Protein AF-A0A1M5RHQ2-F1 (afdb_monomer)

Foldseek 3Di:
DPFFQQAAFQVVLQCVQLVHDLCVLCVQLVHHSVLSVLSNDHVVVVRDTHGLVSVLSSVVSPGDPCNGRVVPPPPPPPPDVDVNVVSSVVSVVVSVVVVVD

Sequence (101 aa):
MDTNFTAKVNLDLLQKDMDMSQRQIAELVELNEKALYKWSYDKDRGGTRPTYDAIKVLLENGASINAIFGIEDKVKLNVVHDDSLNIVLDGLKKIIDAMQG

pLDDT: mean 79.21, std 16.66, range [38.47, 98.1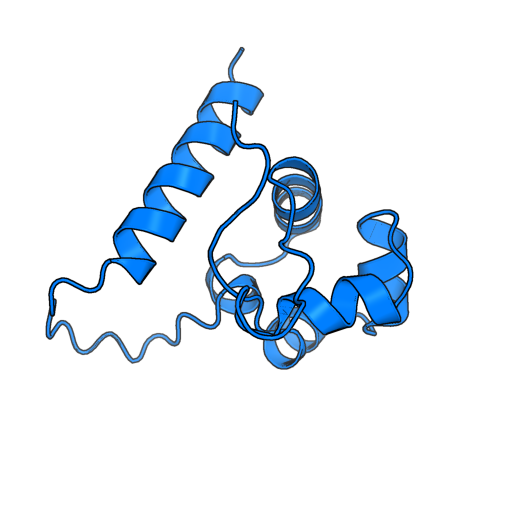9]

Mean predicted aligned error: 8.01 Å

Solvent-accessible surface area (backbone atoms only — not comparable to full-atom values): 5855 Å² total; per-residue (Å²): 128,90,59,56,42,90,65,46,37,30,63,72,44,33,28,62,71,60,74,37,55,67,58,56,52,12,56,72,55,76,40,52,50,71,56,49,57,25,18,59,44,57,67,94,74,76,26,47,59,46,36,54,65,42,51,48,51,42,46,78,72,67,42,49,69,41,26,40,54,57,59,61,89,77,66,67,81,72,80,63,93,49,69,67,59,57,52,52,53,55,50,50,50,55,52,53,55,67,74,76,110

Nearest PDB structures (foldseek):
  7vjn-assembly1_B  TM=6.911E-01  e=8.616E-02  Pseudomonas phage JBD30
  7fa3-assembly1_A  TM=6.913E-01  e=1.036E-01  Pseudomonas phage JBD30
  7vjn-assembly1_A  TM=7.619E-01  e=1.800E-01  Pseudomonas phage JBD30
  4ia8-assembly1_A  TM=5.111E-01  e=7.389E-01  Enterobacter sp. RFL1396
  4f8d-assembly1_A  TM=5.024E-01  e=6.536E-01  Enterobacter sp. RFL1396

Secondary structure (DSSP, 8-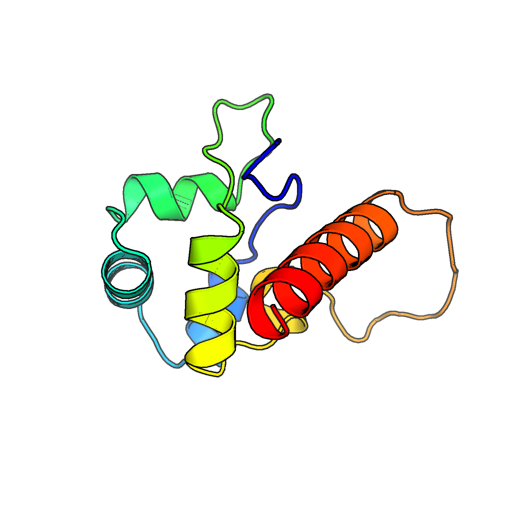state):
---B--SPP-HHHHHHHHT--HHHHHHHTT--HHHHHGGGS-GGGTPPPPBHHHHHHHHHTT--HHHHHT--S---S-----HHHHHHHHHHHHHHHHHH-

Radius of gyration: 13.4 Å; Cα contacts (8 Å, |Δi|>4): 111; chains: 1; bounding box: 33×37×35 Å

Structure (mmCIF, N/CA/C/O backbone):
data_AF-A0A1M5RHQ2-F1
#
_entry.id   AF-A0A1M5RHQ2-F1
#
loop_
_atom_site.group_PDB
_atom_site.id
_atom_site.type_symbol
_atom_site.label_atom_id
_atom_site.label_alt_id
_atom_site.label_comp_id
_atom_site.label_asym_id
_atom_site.label_entity_id
_atom_site.label_seq_id
_atom_site.pdbx_PDB_ins_code
_atom_site.Cartn_x
_atom_site.Cartn_y
_atom_site.Cartn_z
_atom_site.occupancy
_atom_site.B_iso_or_equiv
_atom_site.auth_seq_id
_atom_site.auth_comp_id
_atom_site.auth_asym_id
_atom_site.auth_atom_id
_atom_site.pdbx_PDB_model_num
ATOM 1 N N . MET A 1 1 ? 20.831 0.269 5.085 1.00 54.03 1 MET A N 1
ATOM 2 C CA . MET A 1 1 ? 19.932 -0.875 4.825 1.00 54.03 1 MET A CA 1
ATOM 3 C C . MET A 1 1 ? 18.990 -0.468 3.712 1.00 54.03 1 MET A C 1
ATOM 5 O O . MET A 1 1 ? 18.619 0.696 3.687 1.00 54.03 1 MET A O 1
ATOM 9 N N . ASP A 1 2 ? 18.661 -1.369 2.785 1.00 60.16 2 ASP A N 1
ATOM 10 C CA . ASP A 1 2 ? 17.558 -1.116 1.849 1.00 60.16 2 ASP A CA 1
ATOM 11 C C . ASP A 1 2 ? 16.275 -0.952 2.673 1.00 60.16 2 ASP A C 1
ATOM 13 O O . ASP A 1 2 ? 16.015 -1.785 3.541 1.00 60.16 2 ASP A O 1
ATOM 17 N N . THR A 1 3 ? 15.557 0.151 2.484 1.00 70.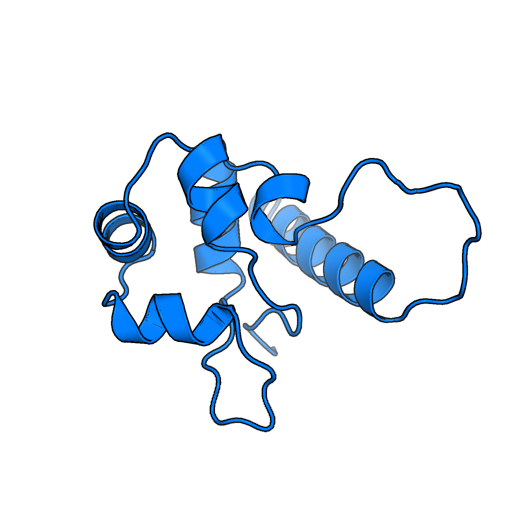94 3 THR A N 1
ATOM 18 C CA . THR A 1 3 ? 14.361 0.516 3.263 1.00 70.94 3 THR A CA 1
ATOM 19 C C . THR A 1 3 ? 13.070 0.224 2.507 1.00 70.94 3 THR A C 1
ATOM 21 O O . THR A 1 3 ? 11.986 0.496 3.020 1.00 70.94 3 THR A O 1
ATOM 24 N N . ASN A 1 4 ? 13.175 -0.314 1.287 1.00 77.94 4 ASN A N 1
ATOM 25 C CA . ASN A 1 4 ? 12.051 -0.512 0.386 1.00 77.94 4 ASN A CA 1
ATOM 26 C C . ASN A 1 4 ? 11.705 -1.997 0.212 1.00 77.94 4 ASN A C 1
ATOM 28 O O . ASN A 1 4 ? 12.574 -2.859 0.084 1.00 77.94 4 ASN A O 1
ATOM 32 N N . PHE A 1 5 ? 10.412 -2.288 0.112 1.00 77.94 5 PHE A N 1
ATOM 33 C CA . PHE A 1 5 ? 9.907 -3.540 -0.439 1.00 77.94 5 PHE A CA 1
ATOM 34 C C . PHE A 1 5 ? 10.102 -3.557 -1.955 1.00 77.94 5 PHE A C 1
ATOM 36 O O . PHE A 1 5 ? 9.812 -2.587 -2.650 1.00 77.94 5 PHE A O 1
ATOM 43 N N . THR A 1 6 ? 10.540 -4.682 -2.510 1.00 75.56 6 THR A N 1
ATOM 44 C CA . THR A 1 6 ? 10.702 -4.827 -3.967 1.00 75.56 6 THR A CA 1
ATOM 45 C C . THR A 1 6 ? 9.442 -5.352 -4.661 1.00 75.56 6 THR A C 1
ATOM 47 O O . THR A 1 6 ? 9.362 -5.287 -5.891 1.00 75.56 6 THR A O 1
ATOM 50 N N . ALA A 1 7 ? 8.449 -5.806 -3.889 1.00 78.88 7 ALA A N 1
ATOM 51 C CA . ALA A 1 7 ? 7.140 -6.231 -4.370 1.00 78.88 7 ALA A CA 1
ATOM 52 C C . ALA A 1 7 ? 6.250 -5.039 -4.777 1.00 78.88 7 ALA A C 1
ATOM 54 O O . ALA A 1 7 ? 6.407 -3.913 -4.297 1.00 78.88 7 ALA A O 1
ATOM 55 N N . LYS A 1 8 ? 5.314 -5.298 -5.693 1.00 84.75 8 LYS A N 1
ATOM 56 C CA . LYS A 1 8 ? 4.244 -4.358 -6.057 1.00 84.75 8 LYS A CA 1
ATOM 57 C C . LYS A 1 8 ? 3.106 -4.431 -5.051 1.00 84.75 8 LYS A C 1
ATOM 59 O O . LYS A 1 8 ? 2.866 -5.493 -4.489 1.00 84.75 8 LYS A O 1
ATOM 64 N N . VAL A 1 9 ? 2.361 -3.339 -4.925 1.00 88.56 9 VAL A N 1
ATOM 65 C CA . VAL A 1 9 ? 1.113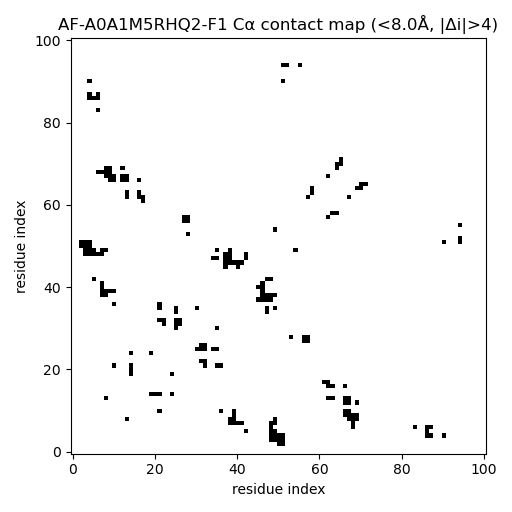 -3.303 -4.155 1.00 88.56 9 VAL A CA 1
ATOM 66 C C . VAL A 1 9 ? -0.086 -3.459 -5.082 1.00 88.56 9 VAL A C 1
ATOM 68 O O . VAL A 1 9 ? -0.124 -2.856 -6.154 1.00 88.56 9 VAL A O 1
ATOM 71 N N . ASN A 1 10 ? -1.074 -4.244 -4.663 1.00 90.50 10 ASN A N 1
ATOM 72 C CA . ASN A 1 10 ? -2.375 -4.334 -5.310 1.00 90.50 10 ASN A CA 1
ATOM 73 C C . ASN A 1 10 ? -3.324 -3.290 -4.700 1.00 90.50 10 ASN A C 1
ATOM 75 O O . ASN A 1 10 ? -4.024 -3.557 -3.726 1.00 90.50 10 ASN A O 1
ATOM 79 N N . LEU A 1 11 ? -3.335 -2.080 -5.267 1.00 92.56 11 LEU A N 1
ATOM 80 C CA . LEU A 1 11 ? -4.135 -0.979 -4.718 1.00 92.56 11 LEU A CA 1
ATOM 81 C C . LEU A 1 11 ? -5.643 -1.228 -4.789 1.00 92.56 11 LEU A C 1
ATOM 83 O O . LEU A 1 11 ? -6.374 -0.723 -3.942 1.00 92.56 11 LEU A O 1
ATOM 87 N N . ASP A 1 12 ? -6.127 -2.001 -5.759 1.00 92.44 12 A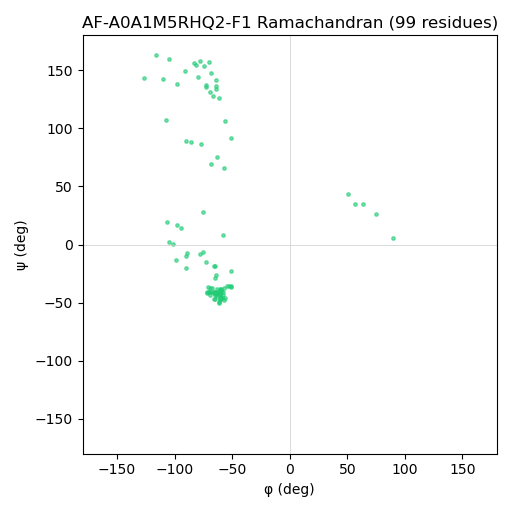SP A N 1
ATOM 88 C CA . ASP A 1 12 ? -7.556 -2.300 -5.871 1.00 92.44 12 ASP A CA 1
ATOM 89 C C . ASP A 1 12 ? -8.027 -3.218 -4.740 1.00 92.44 12 ASP A C 1
ATOM 91 O O . ASP A 1 12 ? -9.110 -3.017 -4.191 1.00 92.44 12 ASP A O 1
ATOM 95 N N . LEU A 1 13 ? -7.225 -4.227 -4.386 1.00 93.00 13 LEU A N 1
ATOM 96 C CA . LEU A 1 13 ? -7.524 -5.095 -3.248 1.00 93.00 13 LEU A CA 1
ATOM 97 C C . LEU A 1 13 ? -7.327 -4.367 -1.924 1.00 93.00 13 LEU A C 1
ATOM 99 O O . LEU A 1 13 ? -8.191 -4.474 -1.062 1.00 93.00 13 LEU A O 1
ATOM 103 N N . LEU A 1 14 ? -6.258 -3.581 -1.787 1.00 94.38 14 LEU A N 1
ATOM 104 C CA . LEU A 1 14 ? -6.000 -2.804 -0.577 1.00 94.38 14 LEU A CA 1
ATOM 105 C C . LEU A 1 14 ? -7.135 -1.815 -0.264 1.00 94.38 14 LEU A C 1
ATOM 107 O O . LEU A 1 14 ? -7.599 -1.759 0.868 1.00 94.38 14 LEU A O 1
ATOM 111 N N . GLN A 1 15 ? -7.633 -1.085 -1.269 1.00 95.88 15 GLN A N 1
ATOM 112 C CA . GLN A 1 15 ? -8.772 -0.171 -1.101 1.00 95.88 15 GLN A CA 1
ATOM 113 C C . GLN A 1 15 ? -10.041 -0.894 -0.637 1.00 95.88 15 GLN A C 1
ATOM 115 O O . GLN A 1 15 ? -10.764 -0.383 0.213 1.00 95.88 15 GLN A O 1
ATOM 120 N N . LYS A 1 16 ? -10.304 -2.093 -1.173 1.00 95.12 16 LYS A N 1
ATOM 121 C CA . LYS A 1 16 ? -11.462 -2.912 -0.782 1.00 95.12 16 LYS A CA 1
ATOM 122 C C . LYS A 1 16 ? -11.329 -3.484 0.626 1.00 95.12 16 LYS A C 1
ATOM 124 O O . LYS A 1 16 ? -12.318 -3.529 1.343 1.00 95.12 16 LYS A O 1
ATOM 129 N N . ASP A 1 17 ? -10.136 -3.942 0.989 1.00 95.31 17 ASP A N 1
ATOM 130 C CA . ASP A 1 17 ? -9.841 -4.557 2.287 1.00 95.31 17 ASP A CA 1
ATOM 131 C C . ASP A 1 17 ? -9.956 -3.541 3.426 1.00 95.31 17 ASP A C 1
ATOM 133 O O . ASP A 1 17 ? -10.538 -3.833 4.466 1.00 95.31 17 ASP A O 1
ATOM 137 N N . MET A 1 18 ? -9.468 -2.323 3.193 1.00 95.31 18 MET A N 1
ATOM 138 C CA . MET A 1 18 ? -9.466 -1.255 4.191 1.00 95.31 18 MET A CA 1
ATOM 139 C C . MET A 1 18 ? -10.733 -0.387 4.183 1.00 95.31 18 MET A C 1
ATOM 141 O O . MET A 1 18 ? -10.865 0.473 5.048 1.00 95.31 18 MET A O 1
ATOM 145 N N . ASP A 1 19 ? -11.630 -0.560 3.206 1.00 97.19 19 ASP A N 1
ATOM 146 C CA . ASP A 1 19 ? -12.753 0.357 2.939 1.00 97.19 19 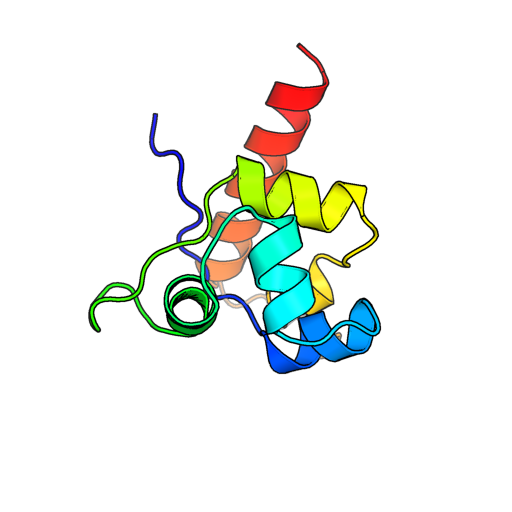ASP A CA 1
ATOM 147 C C . ASP A 1 19 ? -12.297 1.831 2.835 1.00 97.19 19 ASP A C 1
ATOM 149 O O . ASP A 1 19 ? -12.883 2.759 3.395 1.00 97.19 19 ASP A O 1
ATOM 153 N N . MET A 1 20 ? -11.184 2.050 2.128 1.00 97.62 20 MET A N 1
ATOM 154 C CA . MET A 1 20 ? -10.548 3.359 1.962 1.00 97.62 20 MET A CA 1
ATOM 155 C C . MET A 1 20 ? -10.331 3.671 0.485 1.00 97.62 20 MET A C 1
ATOM 157 O O . MET A 1 20 ? -9.956 2.813 -0.309 1.00 97.62 20 MET A O 1
ATOM 161 N N . SER A 1 21 ? -10.496 4.937 0.113 1.00 97.69 21 SER A N 1
ATOM 162 C CA . SER A 1 21 ? -10.054 5.438 -1.191 1.00 97.69 21 SER A CA 1
ATOM 163 C C . SER A 1 21 ? -8.525 5.496 -1.284 1.00 97.69 21 SER A C 1
ATOM 165 O O . SER A 1 21 ? -7.830 5.653 -0.277 1.00 97.69 21 SER A O 1
ATOM 167 N N . GLN A 1 22 ? -7.984 5.474 -2.507 1.00 96.44 22 GLN A N 1
ATOM 168 C CA . GLN A 1 22 ? -6.550 5.667 -2.760 1.00 96.44 22 GLN A CA 1
ATOM 169 C C . GLN A 1 22 ? -5.999 6.932 -2.083 1.00 96.44 22 GLN A C 1
ATOM 171 O O . GLN A 1 22 ? -4.873 6.923 -1.590 1.00 96.44 22 GLN A O 1
ATOM 176 N N . ARG A 1 23 ? -6.793 8.008 -2.021 1.00 97.44 23 ARG A N 1
ATOM 177 C CA . ARG A 1 23 ? -6.433 9.241 -1.317 1.00 97.44 23 ARG A CA 1
ATOM 178 C C . ARG A 1 23 ? -6.226 9.022 0.174 1.00 97.44 23 ARG A C 1
ATOM 180 O O . ARG A 1 23 ? -5.194 9.420 0.697 1.00 97.44 23 ARG A O 1
ATOM 187 N N . GLN A 1 24 ? -7.185 8.382 0.836 1.00 98.19 24 GLN A N 1
ATOM 188 C CA . GLN A 1 24 ? -7.111 8.119 2.273 1.00 98.19 24 GLN A CA 1
ATOM 189 C C . GLN A 1 24 ? -5.934 7.195 2.605 1.00 98.19 24 GLN A C 1
ATOM 191 O O . GLN A 1 24 ? -5.237 7.427 3.585 1.00 98.19 24 GLN A O 1
ATOM 196 N N . ILE A 1 25 ? -5.661 6.195 1.759 1.00 97.81 25 ILE A N 1
ATOM 197 C CA . ILE A 1 25 ? -4.480 5.333 1.908 1.00 97.81 25 ILE A CA 1
ATOM 198 C C . ILE A 1 25 ? -3.196 6.144 1.718 1.00 97.81 25 ILE A C 1
ATOM 200 O O . ILE A 1 25 ? -2.255 5.974 2.484 1.00 97.81 25 ILE A O 1
ATOM 204 N N . ALA A 1 26 ? -3.143 7.032 0.721 1.00 96.44 26 ALA A N 1
ATOM 205 C CA . ALA A 1 26 ? -1.965 7.858 0.470 1.00 96.44 26 ALA A CA 1
ATOM 206 C C . ALA A 1 26 ? -1.682 8.788 1.655 1.00 96.44 26 ALA A C 1
ATOM 208 O O . ALA A 1 26 ? -0.544 8.855 2.105 1.00 96.44 26 ALA A O 1
ATOM 209 N N . GLU A 1 27 ? -2.719 9.433 2.195 1.00 97.38 27 GLU A N 1
ATOM 210 C CA . GLU A 1 27 ? -2.637 10.257 3.404 1.00 97.38 27 GLU A CA 1
ATOM 211 C C . GLU A 1 27 ? -2.167 9.435 4.615 1.00 97.38 27 GLU A C 1
ATOM 213 O O . GLU A 1 27 ? -1.285 9.887 5.341 1.00 97.38 27 GLU A O 1
ATOM 218 N N . LEU A 1 28 ? -2.682 8.211 4.788 1.00 96.81 28 LEU A N 1
ATOM 219 C CA . LEU A 1 28 ? -2.295 7.306 5.874 1.00 96.81 28 LEU A CA 1
ATOM 220 C C . LEU A 1 28 ? -0.799 6.962 5.852 1.00 96.81 28 LEU A C 1
ATOM 222 O O . LEU A 1 28 ? -0.178 6.879 6.905 1.00 96.81 28 LEU A O 1
ATOM 226 N N . VAL A 1 29 ? -0.216 6.779 4.665 1.00 94.94 29 VAL A N 1
ATOM 227 C CA . VAL A 1 29 ? 1.215 6.468 4.500 1.00 94.94 29 VAL A CA 1
ATOM 228 C C . VAL A 1 29 ? 2.078 7.693 4.180 1.00 94.94 29 VAL A C 1
ATOM 230 O O . VAL A 1 29 ? 3.197 7.546 3.690 1.00 94.94 29 VAL A O 1
ATOM 233 N N . GLU A 1 30 ? 1.558 8.897 4.424 1.00 94.81 30 GLU A N 1
ATOM 234 C CA . GLU A 1 30 ? 2.257 10.176 4.234 1.00 94.81 30 GLU A CA 1
ATOM 235 C C . GLU A 1 30 ? 2.784 10.407 2.800 1.00 94.81 30 GLU A C 1
ATOM 237 O O . GLU A 1 30 ? 3.827 11.023 2.564 1.00 94.81 30 GLU A O 1
ATOM 242 N N . LEU A 1 31 ? 2.038 9.931 1.803 1.00 92.44 31 LEU A N 1
ATOM 243 C CA . LEU A 1 31 ? 2.319 10.107 0.382 1.00 92.44 31 LEU A CA 1
ATOM 244 C C . LEU A 1 31 ? 1.237 10.927 -0.323 1.00 92.44 31 LEU A C 1
ATOM 246 O O . LEU A 1 31 ? 0.104 11.064 0.124 1.00 92.44 31 LEU A O 1
ATOM 250 N N . ASN A 1 32 ? 1.572 11.427 -1.513 1.00 93.31 32 ASN A N 1
ATOM 251 C CA . ASN A 1 32 ? 0.544 11.853 -2.460 1.00 93.31 32 ASN A CA 1
ATOM 252 C C . ASN A 1 32 ? 0.017 10.657 -3.268 1.00 93.31 32 ASN A C 1
ATOM 254 O O . ASN A 1 32 ? 0.729 9.677 -3.501 1.00 93.31 32 ASN A O 1
ATOM 258 N N . GLU A 1 33 ? -1.209 10.782 -3.778 1.00 93.69 33 GLU A N 1
ATOM 259 C CA . GLU A 1 33 ? -1.888 9.727 -4.542 1.00 93.69 33 GLU A CA 1
ATOM 260 C C . GLU A 1 33 ? -1.075 9.215 -5.735 1.00 93.69 33 GLU A C 1
ATOM 262 O O . GLU A 1 33 ? -1.101 8.024 -6.029 1.00 93.69 33 GLU A O 1
ATOM 267 N N . LYS A 1 34 ? -0.317 10.085 -6.415 1.00 91.56 34 LYS A N 1
ATOM 268 C CA . LYS A 1 34 ? 0.509 9.694 -7.566 1.00 91.56 34 LYS A CA 1
ATOM 269 C C . LYS A 1 34 ? 1.712 8.849 -7.144 1.00 91.56 34 LYS A C 1
ATOM 271 O O . LYS A 1 34 ? 2.109 7.954 -7.885 1.00 91.56 34 LYS A O 1
ATOM 276 N N . ALA A 1 35 ? 2.312 9.140 -5.992 1.00 89.88 35 ALA A N 1
ATOM 277 C CA . ALA A 1 35 ? 3.409 8.357 -5.434 1.00 89.88 35 ALA A CA 1
ATOM 278 C C . ALA A 1 35 ? 2.918 6.981 -4.969 1.00 89.88 35 ALA A C 1
ATOM 280 O O . ALA A 1 35 ? 3.549 5.984 -5.314 1.00 89.88 35 ALA A O 1
ATOM 281 N N . LEU A 1 36 ? 1.763 6.926 -4.295 1.00 93.25 36 LEU A N 1
ATOM 282 C CA . LEU A 1 36 ? 1.116 5.667 -3.920 1.00 93.25 36 LEU A CA 1
ATOM 283 C C . LEU A 1 36 ? 0.759 4.836 -5.160 1.00 93.25 36 LEU A C 1
ATOM 285 O O . LEU A 1 36 ? 1.110 3.663 -5.239 1.00 93.25 36 LEU A O 1
ATOM 289 N N . TYR A 1 37 ? 0.140 5.452 -6.173 1.00 91.62 37 TYR A N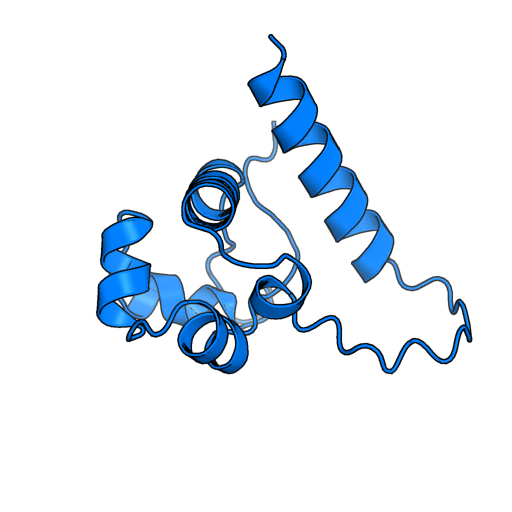 1
ATOM 290 C CA . TYR A 1 37 ? -0.230 4.783 -7.425 1.00 91.62 37 TYR A CA 1
ATOM 291 C C . TYR A 1 37 ? 0.955 4.065 -8.082 1.00 91.62 37 TYR A C 1
ATOM 293 O O . TYR A 1 37 ? 0.822 2.970 -8.631 1.00 91.62 37 TYR A O 1
ATOM 301 N N . LYS A 1 38 ? 2.155 4.646 -7.968 1.00 90.62 38 LYS A N 1
ATOM 302 C CA . LYS A 1 38 ? 3.365 4.054 -8.535 1.00 90.62 38 LYS A CA 1
ATOM 303 C C . LYS A 1 38 ? 3.788 2.733 -7.895 1.00 90.62 38 LYS A C 1
ATOM 305 O O . LYS A 1 38 ? 4.527 1.989 -8.541 1.00 90.62 38 LYS A O 1
ATOM 310 N N . TRP A 1 39 ? 3.309 2.413 -6.693 1.00 90.38 39 TRP A N 1
ATOM 311 C CA . TRP A 1 39 ? 3.584 1.137 -6.030 1.00 90.38 39 TRP A CA 1
ATOM 312 C C . TRP A 1 39 ? 2.994 -0.063 -6.780 1.00 90.38 39 TRP A C 1
ATOM 314 O O . TRP A 1 39 ? 3.455 -1.188 -6.591 1.00 90.38 39 TRP A O 1
ATOM 324 N N . SER A 1 40 ? 2.028 0.166 -7.676 1.00 88.19 40 SER A N 1
ATOM 325 C CA . SER A 1 40 ? 1.450 -0.873 -8.540 1.00 88.19 40 SER A CA 1
ATOM 326 C C . SER A 1 40 ? 2.337 -1.243 -9.745 1.00 88.19 40 SER A C 1
ATOM 328 O O . SER A 1 40 ? 2.043 -2.202 -10.459 1.00 88.19 40 SER A O 1
ATOM 330 N N . TYR A 1 41 ? 3.436 -0.518 -10.003 1.00 81.81 41 TYR A N 1
ATOM 331 C CA . TYR A 1 41 ? 4.302 -0.735 -11.173 1.00 81.81 41 TYR A CA 1
ATOM 332 C C . TYR A 1 41 ? 5.625 -1.438 -10.848 1.00 81.81 41 TYR A C 1
ATOM 334 O O . TYR A 1 41 ? 6.102 -1.455 -9.714 1.00 81.81 41 TYR A O 1
ATOM 342 N N . ASP A 1 42 ? 6.250 -2.036 -11.869 1.00 66.69 42 ASP A N 1
ATOM 343 C CA . ASP A 1 42 ? 7.615 -2.561 -11.754 1.00 66.69 42 ASP A CA 1
ATOM 344 C C . ASP A 1 42 ? 8.635 -1.432 -11.603 1.00 66.69 42 ASP A C 1
ATOM 346 O O . ASP A 1 42 ? 8.490 -0.361 -12.200 1.00 66.69 42 ASP A O 1
ATOM 350 N N . LYS A 1 43 ? 9.710 -1.712 -10.854 1.00 60.94 43 LYS A N 1
ATOM 351 C CA . LYS A 1 43 ? 10.845 -0.799 -10.644 1.00 60.94 43 LYS A CA 1
ATOM 352 C C . LYS A 1 43 ? 11.409 -0.248 -11.963 1.00 60.94 43 LYS A C 1
ATOM 354 O O . LYS A 1 43 ? 11.723 0.935 -12.048 1.00 60.94 43 LYS A O 1
ATOM 359 N N . ASP A 1 44 ? 11.429 -1.069 -13.015 1.00 60.84 44 ASP A N 1
ATOM 360 C CA . ASP A 1 44 ? 12.016 -0.727 -14.316 1.00 60.84 44 ASP A CA 1
ATOM 361 C C . ASP A 1 44 ? 11.140 0.245 -15.132 1.00 60.84 44 ASP A C 1
ATOM 363 O O . ASP A 1 44 ? 11.557 0.743 -16.174 1.00 60.84 44 ASP A O 1
ATOM 367 N N . ARG A 1 45 ? 9.928 0.562 -14.649 1.00 57.06 45 ARG A N 1
ATOM 368 C CA . ARG A 1 45 ? 9.011 1.546 -15.250 1.00 57.06 45 ARG A CA 1
ATOM 369 C C . ARG A 1 45 ? 8.922 2.859 -14.459 1.00 57.06 45 ARG A C 1
ATOM 371 O O . ARG A 1 45 ? 7.957 3.604 -14.615 1.00 57.06 45 ARG A O 1
ATOM 378 N N . GLY A 1 46 ? 9.904 3.153 -13.601 1.00 56.50 46 GLY A N 1
ATOM 379 C CA . GLY A 1 46 ? 9.921 4.382 -12.794 1.00 56.50 46 GLY A CA 1
ATOM 380 C C . GLY A 1 46 ? 8.943 4.361 -11.613 1.00 56.50 46 GLY A C 1
ATOM 381 O O . GLY A 1 46 ? 8.469 5.418 -11.173 1.00 56.50 46 GLY A O 1
ATOM 382 N N . GLY A 1 47 ? 8.619 3.156 -11.129 1.00 60.31 47 GLY A N 1
ATOM 383 C CA . GLY A 1 47 ? 7.812 2.940 -9.933 1.00 60.31 47 GLY A CA 1
ATOM 384 C C . GLY A 1 47 ? 8.564 3.356 -8.667 1.00 60.31 47 GLY A C 1
ATOM 385 O O . GLY A 1 47 ? 9.715 2.976 -8.464 1.00 60.31 47 GLY A O 1
ATOM 386 N N . THR A 1 48 ? 7.910 4.131 -7.804 1.00 75.12 48 THR A N 1
ATOM 387 C CA . THR A 1 48 ? 8.314 4.280 -6.402 1.00 75.12 48 THR A CA 1
ATOM 388 C C . THR A 1 48 ? 7.954 2.978 -5.692 1.00 75.12 48 THR A C 1
ATOM 390 O O . THR A 1 48 ? 6.880 2.432 -5.939 1.00 75.12 48 THR A O 1
ATOM 393 N N . ARG A 1 49 ? 8.848 2.450 -4.855 1.00 79.06 49 ARG A N 1
ATOM 394 C CA . ARG A 1 49 ? 8.566 1.254 -4.058 1.00 79.06 49 ARG A CA 1
ATOM 395 C C . ARG A 1 49 ? 7.979 1.629 -2.693 1.00 79.06 49 ARG A C 1
ATOM 397 O O . ARG A 1 49 ? 8.317 2.700 -2.187 1.00 79.06 49 ARG A O 1
ATOM 404 N N . PRO A 1 50 ? 7.120 0.778 -2.110 1.00 87.62 50 PRO A N 1
ATOM 405 C CA . PRO A 1 50 ? 6.694 0.954 -0.731 1.00 87.62 50 PRO A CA 1
ATOM 406 C C . PRO A 1 50 ? 7.874 0.810 0.224 1.00 87.62 50 PRO A C 1
ATOM 408 O O . PRO A 1 50 ? 8.684 -0.105 0.075 1.00 87.62 50 PRO A O 1
ATOM 411 N N . THR A 1 51 ? 7.973 1.700 1.207 1.00 88.31 51 THR A N 1
ATOM 412 C CA . THR A 1 51 ? 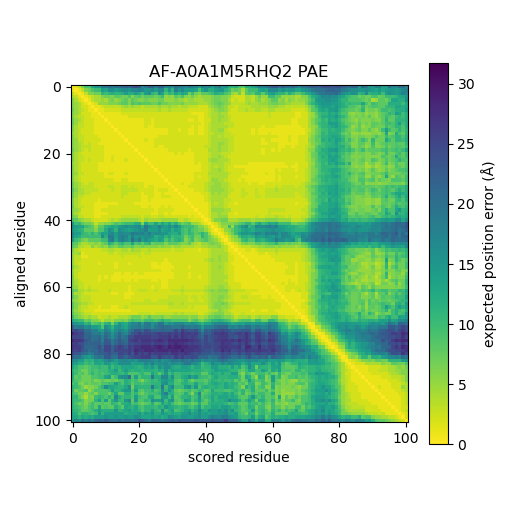8.948 1.568 2.295 1.00 88.31 51 THR A CA 1
ATOM 413 C C . THR A 1 51 ? 8.464 0.537 3.313 1.00 88.31 51 THR A C 1
ATOM 415 O O . THR A 1 51 ? 7.264 0.267 3.412 1.00 88.31 51 THR A O 1
ATOM 418 N N . TYR A 1 52 ? 9.381 -0.032 4.098 1.00 86.00 52 TYR A N 1
ATOM 419 C CA . TYR A 1 52 ? 9.014 -0.907 5.215 1.00 86.00 52 TYR A CA 1
ATOM 420 C C . TYR A 1 52 ? 8.101 -0.199 6.221 1.00 86.00 52 TYR A C 1
ATOM 422 O O . TYR A 1 52 ? 7.110 -0.789 6.642 1.00 86.00 52 TYR A O 1
ATOM 430 N N . ASP A 1 53 ? 8.372 1.072 6.522 1.00 88.88 53 ASP A N 1
ATOM 431 C CA . ASP A 1 53 ? 7.553 1.869 7.441 1.00 88.88 53 ASP A CA 1
ATOM 432 C C . ASP A 1 53 ? 6.133 2.065 6.916 1.00 88.88 53 ASP A C 1
ATOM 434 O O . ASP A 1 53 ? 5.166 1.904 7.653 1.00 88.88 53 ASP A O 1
ATOM 438 N N . ALA A 1 54 ? 5.980 2.335 5.621 1.00 92.06 54 ALA A N 1
ATOM 439 C CA . ALA A 1 54 ? 4.661 2.539 5.052 1.00 92.06 54 ALA A CA 1
ATOM 440 C C . ALA A 1 54 ? 3.838 1.242 5.015 1.00 92.06 54 ALA A C 1
ATOM 442 O O . ALA A 1 54 ? 2.642 1.261 5.294 1.00 92.06 54 ALA A O 1
ATOM 443 N N . ILE A 1 55 ? 4.474 0.096 4.736 1.00 91.44 55 ILE A N 1
ATOM 444 C CA . ILE A 1 55 ? 3.807 -1.208 4.864 1.00 91.44 55 ILE A CA 1
ATOM 445 C C . ILE A 1 55 ? 3.452 -1.500 6.322 1.00 91.44 55 ILE A C 1
ATOM 447 O O . ILE A 1 55 ? 2.351 -1.974 6.585 1.00 91.44 55 ILE A O 1
ATOM 451 N N . LYS A 1 56 ? 4.339 -1.187 7.270 1.00 87.62 56 LYS A N 1
ATOM 452 C CA . LYS A 1 56 ? 4.058 -1.329 8.701 1.00 87.62 56 LYS A CA 1
ATOM 453 C C . LYS A 1 56 ? 2.821 -0.522 9.104 1.00 87.62 56 LYS A C 1
ATOM 455 O O . LYS A 1 56 ? 1.924 -1.097 9.707 1.00 87.62 56 LYS A O 1
ATOM 460 N N . VAL A 1 57 ? 2.722 0.744 8.696 1.00 94.69 57 VAL A N 1
ATOM 461 C CA . VAL A 1 57 ? 1.544 1.586 8.967 1.00 94.69 57 VAL A CA 1
ATOM 462 C C . VAL A 1 57 ? 0.263 0.958 8.409 1.00 94.69 57 VAL A C 1
ATOM 464 O O . VAL A 1 57 ? -0.748 0.921 9.108 1.00 94.69 57 VAL A O 1
ATOM 467 N N . LEU A 1 58 ? 0.287 0.416 7.186 1.00 94.19 58 LEU A N 1
ATOM 468 C CA . LEU A 1 58 ? -0.877 -0.278 6.618 1.00 94.19 58 LEU A CA 1
ATOM 469 C C . LEU A 1 58 ? -1.288 -1.490 7.466 1.00 94.19 58 LEU A C 1
ATOM 471 O O . LEU A 1 58 ? -2.468 -1.644 7.775 1.00 94.19 58 LEU A O 1
ATOM 475 N N . LEU A 1 59 ? -0.322 -2.317 7.877 1.00 91.56 59 LEU A N 1
ATOM 476 C CA . LEU A 1 59 ? -0.568 -3.494 8.717 1.00 91.56 59 LEU A CA 1
ATOM 477 C C . LEU A 1 59 ? -1.115 -3.107 10.101 1.00 91.56 59 LEU A C 1
ATOM 479 O O . LEU A 1 59 ? -2.059 -3.726 10.586 1.00 91.56 59 LEU A O 1
ATOM 483 N N . GLU A 1 60 ? -0.564 -2.063 10.722 1.00 91.06 60 GLU A N 1
ATOM 484 C CA . GLU A 1 60 ? -1.028 -1.536 12.014 1.00 91.06 60 GLU A CA 1
ATOM 485 C C . GLU A 1 60 ? -2.458 -0.976 11.939 1.00 91.06 60 GLU A C 1
ATOM 487 O O . GLU A 1 60 ? -3.181 -1.003 12.933 1.00 91.06 60 GLU A O 1
ATOM 492 N N . ASN A 1 61 ? -2.891 -0.533 10.755 1.00 94.31 61 ASN A N 1
ATOM 493 C CA . ASN A 1 61 ? -4.251 -0.060 10.485 1.00 94.31 61 ASN A CA 1
ATOM 494 C C . ASN A 1 61 ? -5.177 -1.155 9.925 1.00 94.31 61 ASN A C 1
ATOM 496 O O . ASN A 1 61 ? -6.262 -0.855 9.433 1.00 94.31 61 ASN A O 1
ATOM 500 N N . GLY A 1 62 ? -4.778 -2.426 10.023 1.00 90.00 62 GLY A N 1
ATOM 501 C CA . GLY A 1 62 ? -5.640 -3.570 9.729 1.00 90.00 62 GLY A CA 1
ATOM 502 C C . GLY A 1 62 ? -5.621 -4.059 8.282 1.00 90.00 62 GLY A C 1
ATOM 503 O O . GLY A 1 62 ? -6.378 -4.975 7.970 1.00 90.00 62 GLY A O 1
ATOM 504 N N . ALA A 1 63 ? -4.759 -3.516 7.416 1.00 92.12 63 ALA A N 1
ATOM 505 C CA . ALA A 1 63 ? -4.600 -4.047 6.066 1.00 92.12 63 ALA A CA 1
ATOM 506 C C . ALA A 1 63 ? -4.045 -5.476 6.104 1.00 92.12 63 ALA A C 1
ATOM 508 O O . ALA A 1 63 ? -3.049 -5.759 6.777 1.00 92.12 63 ALA A O 1
ATOM 509 N N . SER A 1 64 ? -4.637 -6.379 5.330 1.00 89.94 64 SER A N 1
ATOM 510 C CA . SER A 1 64 ? -4.130 -7.740 5.199 1.00 89.94 64 SER A CA 1
ATOM 511 C C . SER A 1 64 ? -2.948 -7.817 4.225 1.00 89.94 64 SER A C 1
ATOM 513 O O . SER A 1 64 ? -2.917 -7.164 3.181 1.00 89.94 64 SER A O 1
ATOM 515 N N . ILE A 1 65 ? -1.966 -8.682 4.516 1.00 85.12 65 ILE A N 1
ATOM 516 C CA . ILE A 1 65 ? -0.821 -8.938 3.615 1.00 85.12 65 ILE A CA 1
ATOM 517 C C . ILE A 1 65 ? -1.311 -9.405 2.234 1.00 85.12 65 ILE A C 1
ATOM 519 O O . ILE A 1 65 ? -0.758 -9.004 1.206 1.00 85.12 65 ILE A O 1
ATOM 523 N N . ASN A 1 66 ? -2.377 -10.210 2.212 1.00 84.62 66 ASN A N 1
ATOM 524 C CA . ASN A 1 66 ? -3.010 -10.681 0.984 1.00 84.62 66 ASN A CA 1
ATOM 525 C C . ASN A 1 66 ? -3.558 -9.518 0.152 1.00 84.62 66 ASN A C 1
ATOM 527 O O . ASN A 1 66 ? -3.352 -9.502 -1.061 1.00 84.62 66 ASN A O 1
ATOM 531 N N . ALA A 1 67 ? -4.193 -8.528 0.785 1.00 87.12 67 ALA A N 1
ATOM 532 C CA . ALA A 1 67 ? -4.681 -7.341 0.095 1.00 87.12 67 ALA A CA 1
ATOM 533 C C . ALA A 1 67 ? -3.540 -6.440 -0.393 1.00 87.12 67 ALA A C 1
ATOM 535 O O . ALA A 1 67 ? -3.582 -5.975 -1.531 1.00 87.12 67 ALA A O 1
ATOM 536 N N . ILE A 1 68 ? -2.491 -6.252 0.417 1.00 89.38 68 ILE A N 1
ATOM 537 C CA . ILE A 1 68 ? -1.331 -5.429 0.049 1.00 89.38 68 ILE A CA 1
ATOM 538 C C . ILE A 1 68 ? -0.635 -6.002 -1.189 1.00 89.38 68 ILE A C 1
ATOM 540 O O . ILE A 1 68 ? -0.382 -5.263 -2.134 1.00 89.38 68 ILE A O 1
ATOM 544 N N . PHE A 1 69 ? -0.332 -7.301 -1.222 1.00 85.12 69 PHE A N 1
ATOM 545 C CA . PHE A 1 69 ? 0.499 -7.891 -2.284 1.00 85.12 69 PHE A CA 1
ATOM 546 C C . PHE A 1 69 ? -0.283 -8.704 -3.322 1.00 85.12 69 PHE A C 1
ATOM 548 O O . PHE A 1 69 ? 0.311 -9.248 -4.251 1.00 85.12 69 PHE A O 1
ATOM 555 N N . GLY A 1 70 ? -1.610 -8.776 -3.204 1.00 77.44 70 GLY A N 1
ATOM 556 C CA . GLY A 1 70 ? -2.452 -9.540 -4.123 1.00 77.44 70 GLY A CA 1
ATOM 557 C C . GLY A 1 70 ? -2.182 -11.042 -4.095 1.00 77.44 70 GLY A C 1
ATOM 558 O O . GLY A 1 70 ? -2.261 -11.699 -5.132 1.00 77.44 70 GLY A O 1
ATOM 559 N N . ILE A 1 71 ? -1.857 -11.582 -2.919 1.00 70.62 71 ILE A N 1
ATOM 560 C CA . ILE A 1 71 ? -1.714 -13.024 -2.709 1.00 70.62 71 ILE A CA 1
ATOM 561 C C . ILE A 1 71 ? -3.135 -13.595 -2.621 1.00 70.62 71 ILE A C 1
ATOM 563 O O . ILE A 1 71 ? -3.727 -13.663 -1.548 1.00 70.62 71 ILE A O 1
ATOM 567 N N . GLU A 1 72 ? -3.738 -13.921 -3.766 1.00 56.34 72 GLU A N 1
ATOM 568 C CA . GLU A 1 72 ? -5.009 -14.648 -3.782 1.00 56.34 72 GLU A CA 1
ATOM 569 C C . GLU A 1 72 ? -4.808 -16.050 -3.178 1.00 56.34 72 GLU A C 1
ATOM 571 O O . GLU A 1 72 ? -3.841 -16.737 -3.512 1.00 56.34 72 GLU A O 1
ATOM 576 N N . ASP A 1 73 ? -5.788 -16.545 -2.412 1.00 48.78 73 ASP A N 1
ATOM 577 C CA . ASP A 1 73 ? -5.885 -17.936 -1.915 1.00 48.78 73 ASP A CA 1
ATOM 578 C C . ASP A 1 73 ? -5.901 -19.012 -3.033 1.00 48.78 73 ASP A C 1
ATOM 580 O O . ASP A 1 73 ? -6.067 -20.206 -2.782 1.00 48.78 73 ASP A O 1
ATOM 584 N N . LYS A 1 74 ? -5.656 -18.637 -4.296 1.00 44.69 74 LYS A N 1
ATOM 585 C CA . LYS A 1 74 ? -5.317 -19.554 -5.393 1.00 44.69 74 LYS A CA 1
ATOM 586 C C . LYS A 1 74 ? -3.878 -20.063 -5.316 1.00 44.69 74 LYS A C 1
ATOM 588 O O . LYS A 1 74 ? -3.330 -20.493 -6.333 1.00 44.69 74 LYS A O 1
ATOM 593 N N . VAL A 1 75 ? -3.305 -20.150 -4.118 1.00 45.38 75 VAL A N 1
ATOM 594 C CA . VAL A 1 75 ? -2.227 -21.099 -3.843 1.00 45.38 75 VAL A CA 1
ATOM 595 C C . VAL A 1 75 ? -2.828 -22.515 -3.885 1.00 45.38 75 VAL A C 1
ATOM 597 O O . VAL A 1 75 ? -2.888 -23.245 -2.902 1.00 45.38 75 VAL A O 1
ATOM 600 N N . LYS A 1 76 ? -3.224 -22.967 -5.085 1.00 40.41 76 LYS A N 1
ATOM 601 C CA . LYS A 1 76 ? -2.885 -24.337 -5.458 1.00 40.41 76 LYS A CA 1
ATOM 602 C C . LYS A 1 76 ? -1.372 -24.368 -5.320 1.00 40.41 76 LYS A C 1
ATOM 604 O O . LYS A 1 76 ? -0.695 -23.725 -6.115 1.00 40.41 76 LYS A O 1
ATOM 609 N N . LEU A 1 77 ? -0.886 -25.021 -4.267 1.00 38.47 77 LEU A N 1
ATOM 610 C CA . LEU A 1 77 ? 0.519 -25.283 -3.963 1.00 38.47 77 LEU A CA 1
ATOM 611 C C . LEU A 1 77 ? 1.191 -26.053 -5.116 1.00 38.47 77 LEU A C 1
ATOM 613 O O . LEU A 1 77 ? 1.615 -27.189 -4.962 1.00 38.47 77 LEU A O 1
ATOM 617 N N . ASN A 1 78 ? 1.317 -25.436 -6.284 1.00 39.44 78 ASN A N 1
ATOM 618 C CA . ASN A 1 78 ? 2.515 -25.583 -7.073 1.00 39.44 78 ASN A CA 1
ATOM 619 C C . ASN A 1 78 ? 3.433 -24.511 -6.515 1.00 39.44 78 ASN A C 1
ATOM 621 O O . ASN A 1 78 ? 3.408 -23.368 -6.965 1.00 39.44 78 ASN A O 1
ATOM 625 N N . VAL A 1 79 ? 4.183 -24.885 -5.475 1.00 44.34 79 VAL A N 1
ATOM 626 C CA . VAL A 1 79 ? 5.349 -24.138 -5.003 1.00 44.34 79 VAL A CA 1
ATOM 627 C C . VAL A 1 79 ? 6.366 -24.173 -6.141 1.00 44.34 79 VAL A C 1
ATOM 629 O O . VAL A 1 79 ? 7.314 -24.953 -6.159 1.00 44.34 79 VAL A O 1
ATOM 632 N N . VAL A 1 80 ? 6.102 -23.373 -7.168 1.00 43.06 80 VAL A N 1
ATOM 633 C CA . VAL A 1 80 ? 7.140 -22.881 -8.048 1.00 43.06 80 VAL A CA 1
ATOM 634 C C . VAL A 1 80 ? 7.961 -21.975 -7.146 1.00 43.06 80 VAL A C 1
ATOM 636 O O . VAL A 1 80 ? 7.397 -21.163 -6.416 1.00 43.06 80 VAL A O 1
ATOM 639 N N . HIS A 1 81 ? 9.272 -22.192 -7.122 1.00 45.28 81 HIS A N 1
ATOM 640 C CA . HIS A 1 81 ? 10.230 -21.246 -6.564 1.00 45.28 81 HIS A CA 1
ATOM 641 C C . HIS A 1 81 ? 9.956 -19.875 -7.194 1.00 45.28 81 HIS A C 1
ATOM 643 O O . HIS A 1 81 ? 10.432 -19.592 -8.289 1.00 45.28 81 HIS A O 1
ATOM 649 N N . ASP A 1 82 ? 9.112 -19.076 -6.555 1.00 51.62 82 ASP A N 1
ATOM 650 C CA . ASP A 1 82 ? 8.803 -17.726 -6.980 1.00 51.62 82 ASP A CA 1
AT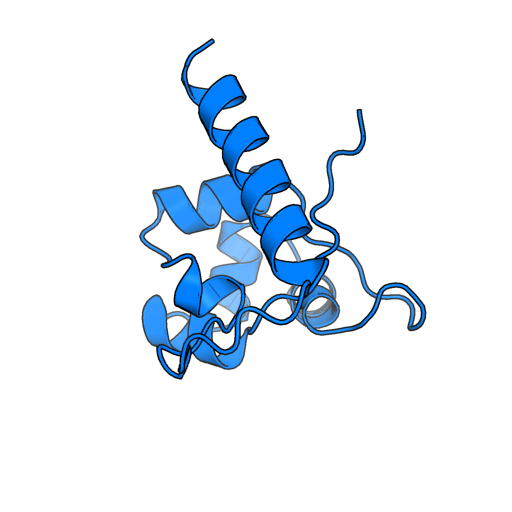OM 651 C C . ASP A 1 82 ? 9.497 -16.806 -5.988 1.00 51.62 82 ASP A C 1
ATOM 653 O O . ASP A 1 82 ? 9.108 -16.700 -4.819 1.00 51.62 82 ASP A O 1
ATOM 657 N N . ASP A 1 83 ? 10.569 -16.176 -6.459 1.00 59.16 83 ASP A N 1
ATOM 658 C CA . ASP A 1 83 ? 11.373 -15.222 -5.698 1.00 59.16 83 ASP A CA 1
ATOM 659 C C . ASP A 1 83 ? 10.505 -14.127 -5.050 1.00 59.16 83 ASP A C 1
ATOM 661 O O . ASP A 1 83 ? 10.879 -13.564 -4.021 1.00 59.16 83 ASP A O 1
ATOM 665 N N . SER A 1 84 ? 9.304 -13.877 -5.586 1.00 59.12 84 SER A N 1
ATOM 666 C CA . SER A 1 84 ? 8.314 -12.941 -5.050 1.00 59.12 84 SER A CA 1
ATOM 667 C C . SER A 1 84 ? 7.850 -13.289 -3.630 1.00 59.12 84 SER A C 1
ATOM 669 O O . SER A 1 84 ? 7.704 -12.386 -2.806 1.00 59.12 84 SER A O 1
ATOM 671 N N . LEU A 1 85 ? 7.653 -14.573 -3.300 1.00 66.81 85 LEU A N 1
ATOM 672 C CA . LEU A 1 85 ? 7.242 -14.979 -1.947 1.00 66.81 85 LEU A CA 1
ATOM 673 C C . LEU A 1 85 ? 8.387 -14.819 -0.944 1.00 66.81 85 LEU A C 1
ATOM 675 O O . LEU A 1 85 ? 8.168 -14.327 0.162 1.00 66.81 85 LEU A O 1
ATOM 679 N N . ASN A 1 86 ? 9.612 -15.174 -1.343 1.00 71.81 86 ASN A N 1
ATOM 680 C CA . ASN A 1 86 ? 10.799 -14.993 -0.505 1.00 71.81 86 ASN A CA 1
ATOM 681 C C . ASN A 1 86 ? 11.050 -13.507 -0.214 1.00 71.81 86 ASN A C 1
ATOM 683 O O . ASN A 1 86 ? 11.320 -13.142 0.925 1.00 71.81 86 ASN A O 1
ATOM 687 N N . ILE A 1 87 ? 10.863 -12.640 -1.213 1.00 70.25 87 ILE A N 1
ATOM 688 C CA . ILE A 1 87 ? 10.938 -11.181 -1.065 1.00 70.25 87 ILE A CA 1
ATOM 689 C C . ILE A 1 87 ? 9.928 -10.658 -0.034 1.00 70.25 87 ILE A C 1
ATOM 691 O O . ILE A 1 87 ? 10.285 -9.832 0.811 1.00 70.25 87 ILE A O 1
ATOM 695 N N . VAL A 1 88 ? 8.671 -11.114 -0.098 1.00 71.06 88 VAL A N 1
ATOM 696 C CA . VAL A 1 88 ? 7.633 -10.694 0.856 1.00 71.06 88 VAL A CA 1
ATOM 697 C C . VAL A 1 88 ? 7.977 -11.188 2.262 1.00 71.06 88 VAL A C 1
ATOM 699 O O . VAL A 1 88 ? 7.961 -10.394 3.201 1.00 71.06 88 VAL A O 1
ATOM 702 N N . LEU A 1 89 ? 8.359 -12.461 2.409 1.00 78.94 89 LEU A N 1
ATOM 703 C CA . LEU A 1 89 ? 8.740 -13.048 3.697 1.00 78.94 89 LEU A CA 1
ATOM 704 C C . LEU A 1 89 ? 9.945 -12.341 4.330 1.00 78.94 89 LEU A C 1
ATOM 706 O O . LEU A 1 89 ? 9.923 -12.058 5.527 1.00 78.94 89 LEU A O 1
ATOM 710 N N . ASP A 1 90 ? 10.974 -12.019 3.548 1.00 79.94 90 ASP A N 1
ATOM 711 C CA . ASP A 1 90 ? 12.156 -11.313 4.044 1.00 79.94 90 ASP A CA 1
ATOM 712 C C . ASP A 1 90 ? 11.838 -9.873 4.463 1.00 79.94 90 ASP A C 1
ATOM 714 O O . ASP A 1 90 ? 12.364 -9.391 5.466 1.00 79.94 90 ASP A O 1
ATOM 718 N N . GLY A 1 91 ? 10.950 -9.185 3.739 1.00 74.38 91 GLY A N 1
ATOM 719 C CA . GLY A 1 91 ? 10.475 -7.860 4.139 1.00 74.38 91 GLY A CA 1
ATOM 720 C C . GLY A 1 91 ? 9.653 -7.889 5.431 1.00 74.38 91 GLY A C 1
ATOM 721 O O . GLY A 1 91 ? 9.856 -7.050 6.306 1.00 74.38 91 GLY A O 1
ATOM 722 N N . LEU A 1 92 ? 8.776 -8.885 5.592 1.00 79.56 92 LEU A N 1
ATOM 723 C CA . LEU A 1 92 ? 7.965 -9.051 6.802 1.00 79.56 92 LEU A CA 1
ATOM 724 C C . LEU A 1 92 ? 8.815 -9.371 8.035 1.00 79.56 92 LEU A C 1
ATOM 726 O O . LEU A 1 92 ? 8.578 -8.795 9.094 1.00 79.56 92 LEU A O 1
ATOM 730 N N . LYS A 1 93 ? 9.835 -10.230 7.903 1.00 81.06 93 LYS A N 1
ATOM 731 C CA . LYS A 1 93 ? 10.775 -10.518 9.000 1.00 81.06 93 LYS A CA 1
ATOM 732 C C . LYS A 1 93 ? 11.443 -9.245 9.519 1.00 81.06 93 LYS A C 1
ATOM 734 O O . LYS A 1 93 ? 11.438 -9.015 10.720 1.00 81.06 93 LYS A O 1
ATOM 739 N N . LYS A 1 94 ? 11.918 -8.373 8.622 1.00 79.31 94 LYS A N 1
ATOM 740 C CA . LYS A 1 94 ? 12.536 -7.093 9.013 1.00 79.31 94 LYS A CA 1
ATOM 741 C C . LYS A 1 94 ? 11.579 -6.179 9.779 1.00 79.31 94 LYS A C 1
ATOM 743 O O . LYS A 1 94 ? 12.015 -5.502 10.704 1.00 79.31 94 LYS A O 1
ATOM 748 N N . ILE A 1 95 ? 10.297 -6.148 9.401 1.00 75.75 95 ILE A N 1
ATOM 749 C CA . ILE A 1 95 ? 9.282 -5.370 10.127 1.00 75.75 95 ILE A CA 1
ATOM 750 C C . ILE A 1 95 ? 9.092 -5.933 11.536 1.00 75.75 95 ILE A C 1
ATOM 752 O O . ILE A 1 95 ? 9.104 -5.167 12.495 1.00 75.75 95 ILE A O 1
ATOM 756 N N . ILE A 1 96 ? 8.948 -7.255 11.664 1.00 78.69 96 ILE A N 1
ATOM 757 C CA . ILE A 1 96 ? 8.765 -7.920 12.960 1.00 78.69 96 ILE A CA 1
ATOM 758 C C . ILE A 1 96 ? 9.969 -7.660 13.871 1.00 78.69 96 ILE A C 1
ATOM 760 O O . ILE A 1 96 ? 9.781 -7.249 15.014 1.00 78.69 96 ILE A O 1
ATOM 764 N N . ASP A 1 97 ? 11.188 -7.819 13.353 1.00 77.12 97 ASP A N 1
ATOM 765 C CA . ASP A 1 97 ? 12.420 -7.569 14.107 1.00 77.12 97 ASP A CA 1
ATOM 766 C C . ASP A 1 97 ? 12.488 -6.111 14.601 1.00 77.12 97 ASP A C 1
ATOM 768 O O . ASP A 1 97 ? 12.837 -5.859 15.752 1.00 77.12 97 ASP A O 1
ATOM 772 N N . ALA A 1 98 ? 12.082 -5.146 13.767 1.00 72.06 98 ALA A N 1
ATOM 773 C CA . ALA A 1 98 ? 12.032 -3.725 14.123 1.00 72.06 98 ALA A CA 1
ATOM 774 C C . ALA A 1 98 ? 10.892 -3.352 15.093 1.00 72.06 98 ALA A C 1
ATOM 776 O O . ALA A 1 98 ? 10.891 -2.248 15.630 1.00 72.06 98 ALA A O 1
ATOM 777 N N . MET A 1 99 ? 9.897 -4.221 15.293 1.00 73.50 99 MET A N 1
ATOM 778 C CA . MET A 1 99 ? 8.830 -4.028 16.286 1.00 73.50 99 MET A CA 1
ATOM 779 C C . MET A 1 99 ? 9.181 -4.619 17.658 1.00 73.50 99 MET A C 1
ATOM 781 O O . MET A 1 99 ? 8.543 -4.263 18.646 1.00 73.50 99 MET A O 1
ATOM 785 N N . GLN A 1 100 ? 10.136 -5.550 17.715 1.00 72.31 100 GLN A N 1
ATOM 786 C CA . GLN A 1 100 ? 10.520 -6.266 18.936 1.00 72.31 100 GLN A CA 1
ATOM 787 C C . GLN A 1 100 ? 11.772 -5.698 19.623 1.00 72.31 100 GLN A C 1
ATOM 789 O O . GLN A 1 100 ? 12.044 -6.076 20.764 1.00 72.31 100 GLN A O 1
ATOM 794 N N . GLY A 1 101 ? 12.527 -4.829 18.943 1.00 53.34 101 GLY A N 1
ATOM 795 C CA . GLY A 1 101 ? 13.667 -4.083 19.493 1.00 53.34 101 GLY A CA 1
ATOM 796 C C . GLY A 1 101 ? 13.291 -2.673 19.919 1.00 53.34 101 GLY A C 1
ATOM 797 O O . GLY A 1 101 ? 13.888 -2.205 20.913 1.00 53.34 101 GLY A O 1
#